Protein AF-A0A7S0NU39-F1 (afdb_monomer)

Secondary structure (DSSP, 8-state):
-PPPP--GGG--EEEEEEES-GGGS-HHHHHHHHHHHHHTEEEEEEEEEEEEGGGHHHHHHHHHHTTEEEEEEEEEETTEEEEEEEEPSSSPPPPPPPPPPPPPPTTS--TTS----TTSTTS---------------PPPPPPP-----------

Mean predicted aligned error: 18.06 Å

Sequence (156 aa):
EHGVPALPDGVVADLVLLCDVLEFVKEEVREAYVRELRALLAPGGRLVVISVREHTDTLLVDIQDAGFLQRRCAQIVQGRRLMLFDADPAAPPPPTLPPPPAELPEDAIDYDEVRPDRKELRELAPADGSDAVEGRATERVPSQEVESAEEGGEDT

Foldseek 3Di:
DDDQDDDPPLAAALEDEAAQNLVVPDLVCSLVNLLSNLLRHDQFRKYKYKHQPVCVVSVVVSNVSSQWDWPDWFDQDPRITITMTTHHPPPDRRPDDDDPPDPDPPPPDPPPPDDPPPPPPPPPDDDDDDDDDDDDDDDDDDDDDDDDDDDDDDDD

Radius of gyration: 26.8 Å; Cα contacts (8 Å, |Δi|>4): 154; chains: 1; bounding box: 60×90×33 Å

pLDDT: mean 71.35, std 19.86, range [32.81, 94.69]

Nearest PDB structures (foldseek):
  7wmc-assembly1_B  TM=7.802E-01  e=2.369E-05  Homo sapiens
  7yri-assembly2_C  TM=8.418E-01  e=5.681E-05  Homo sapiens
  7yri-assembly2_A  TM=8.396E-01  e=2.544E-04  Homo sapiens
  3dmh-assembly1_A  TM=6.308E-01  e=2.411E-03  Thermus thermophilus HB8
  7f4l-assembly2_D  TM=7.215E-01  e=1.386E-02  Tetrahymena thermophila SB210

Solvent-accessible surface area (backbone atoms only — not comparable to full-atom values): 10482 Å² total; per-residue (Å²): 134,86,82,78,85,79,62,71,94,82,52,58,34,65,65,47,79,41,73,58,52,69,82,77,45,56,76,94,50,36,33,60,54,48,31,48,55,52,54,40,37,34,95,86,11,33,42,37,41,35,34,55,53,91,58,43,70,65,51,51,51,34,42,40,77,37,33,35,40,77,75,52,84,58,62,73,55,97,68,25,35,40,37,40,27,36,59,40,87,83,45,79,79,62,75,82,75,76,77,78,77,77,78,72,67,90,84,76,70,83,82,82,84,75,79,78,71,90,78,70,88,76,81,83,74,85,77,88,77,86,87,83,91,83,85,90,81,90,78,81,80,81,82,80,83,80,87,75,88,81,89,84,86,79,91,133

Organism: NCBI:txid127549

Structure (mmCIF, N/CA/C/O backbone):
data_AF-A0A7S0NU39-F1
#
_entry.id   AF-A0A7S0NU39-F1
#
loop_
_atom_site.group_PDB
_atom_site.id
_atom_site.type_symbol
_atom_site.label_atom_id
_atom_site.label_alt_id
_atom_site.label_comp_id
_atom_site.label_asym_id
_atom_site.label_entity_id
_atom_site.label_seq_id
_atom_site.pdbx_PDB_ins_code
_atom_site.Cartn_x
_atom_site.Cartn_y
_atom_site.Cartn_z
_atom_site.occupancy
_atom_site.B_iso_or_equiv
_atom_site.auth_seq_id
_atom_site.auth_comp_id
_atom_site.auth_asym_id
_atom_site.auth_atom_id
_atom_site.pdbx_PDB_model_num
ATOM 1 N N . GLU A 1 1 ? 6.287 -16.273 11.697 1.00 44.69 1 GLU A N 1
ATOM 2 C CA . GLU A 1 1 ? 6.870 -15.805 10.426 1.00 44.69 1 GLU A CA 1
ATOM 3 C C . GLU A 1 1 ? 5.774 -15.074 9.671 1.00 44.69 1 GLU A C 1
ATOM 5 O O . GLU A 1 1 ? 4.668 -15.597 9.598 1.00 44.69 1 GLU A O 1
ATOM 10 N N . HIS A 1 2 ? 6.013 -13.837 9.243 1.00 51.31 2 HIS A N 1
ATOM 11 C CA . HIS A 1 2 ? 5.077 -13.131 8.368 1.00 51.31 2 HIS A CA 1
ATOM 12 C C . HIS A 1 2 ? 5.413 -13.562 6.940 1.00 51.31 2 HIS A C 1
ATOM 14 O O . HIS A 1 2 ? 6.559 -13.421 6.523 1.00 51.31 2 HIS A O 1
ATOM 20 N N . GLY A 1 3 ? 4.459 -14.175 6.237 1.00 54.38 3 GLY A N 1
ATOM 21 C CA . GLY A 1 3 ? 4.656 -14.545 4.838 1.00 54.38 3 GLY A CA 1
ATOM 22 C C . GLY A 1 3 ? 4.812 -13.281 3.999 1.00 54.38 3 GLY A C 1
ATOM 23 O O . GLY A 1 3 ? 3.922 -12.433 4.017 1.00 54.38 3 GLY A O 1
ATOM 24 N N . VAL A 1 4 ? 5.942 -13.152 3.306 1.00 66.31 4 VAL A N 1
ATOM 25 C CA . VAL A 1 4 ? 6.184 -12.064 2.352 1.00 66.31 4 VAL A CA 1
ATOM 26 C C . VAL A 1 4 ? 5.198 -12.236 1.194 1.00 66.31 4 VAL A C 1
ATOM 28 O O . VAL A 1 4 ? 5.131 -13.330 0.622 1.00 66.31 4 VAL A O 1
ATOM 31 N N . PRO A 1 5 ? 4.403 -11.213 0.847 1.00 69.31 5 PRO A N 1
ATOM 32 C CA . PRO A 1 5 ? 3.497 -11.307 -0.283 1.00 69.31 5 PRO A CA 1
ATOM 33 C C . PRO A 1 5 ? 4.329 -11.418 -1.570 1.00 69.31 5 PRO A C 1
ATOM 35 O O . PRO A 1 5 ? 5.227 -10.615 -1.812 1.00 69.31 5 PRO A O 1
ATOM 38 N N . ALA A 1 6 ? 4.047 -12.433 -2.385 1.00 75.31 6 ALA A N 1
ATOM 39 C CA . ALA A 1 6 ? 4.759 -12.704 -3.630 1.00 75.31 6 ALA A CA 1
ATOM 40 C C . ALA A 1 6 ? 3.772 -13.076 -4.739 1.00 75.31 6 ALA A C 1
ATOM 42 O O . ALA A 1 6 ? 2.755 -13.728 -4.492 1.00 75.31 6 ALA A O 1
ATOM 43 N N . LEU A 1 7 ? 4.082 -12.653 -5.962 1.00 77.06 7 LEU A N 1
ATOM 44 C CA . LEU A 1 7 ? 3.355 -13.028 -7.171 1.00 77.06 7 LEU A CA 1
ATOM 45 C C . LEU A 1 7 ? 4.133 -14.125 -7.918 1.00 77.06 7 LEU A C 1
ATOM 47 O O . LEU A 1 7 ? 5.364 -14.159 -7.830 1.00 77.06 7 LEU A O 1
ATOM 51 N N . PRO A 1 8 ? 3.445 -15.019 -8.648 1.00 78.00 8 PRO A N 1
ATOM 52 C CA . PRO A 1 8 ? 4.108 -16.037 -9.456 1.00 78.00 8 PRO A CA 1
ATOM 53 C C . PRO A 1 8 ? 4.958 -15.399 -10.566 1.00 78.00 8 PRO A C 1
ATOM 55 O O . PRO A 1 8 ? 4.617 -14.342 -11.095 1.00 78.00 8 PRO A O 1
ATOM 58 N N . ASP A 1 9 ? 6.067 -16.052 -10.917 1.00 74.38 9 ASP A N 1
ATOM 59 C CA . ASP A 1 9 ? 6.860 -15.806 -12.132 1.00 74.38 9 ASP A CA 1
ATOM 60 C C . ASP A 1 9 ? 7.325 -14.359 -12.384 1.00 74.38 9 ASP A C 1
ATOM 62 O O . ASP A 1 9 ? 7.431 -13.916 -13.529 1.00 74.38 9 ASP A O 1
ATOM 66 N N . GLY A 1 10 ? 7.620 -13.593 -11.327 1.00 70.50 10 GLY A N 1
ATOM 67 C CA . GLY A 1 10 ? 8.094 -12.208 -11.467 1.00 70.50 10 GLY A CA 1
ATOM 68 C C . GLY A 1 10 ? 7.044 -11.255 -12.050 1.00 70.50 10 GLY A C 1
ATOM 69 O O . GLY A 1 10 ? 7.387 -10.166 -12.515 1.00 70.50 10 GLY A O 1
ATOM 70 N N . VAL A 1 11 ? 5.772 -11.663 -12.035 1.00 80.44 11 VAL A N 1
ATOM 71 C CA . VAL A 1 11 ? 4.641 -10.824 -12.422 1.00 80.44 11 VAL A CA 1
ATOM 72 C C . VAL A 1 11 ? 4.520 -9.665 -11.439 1.00 80.44 11 VAL A C 1
ATOM 74 O O . VAL A 1 11 ? 4.654 -9.831 -10.229 1.00 80.44 11 VAL A O 1
ATOM 77 N N . VAL A 1 12 ? 4.240 -8.484 -11.979 1.00 86.94 12 VAL A N 1
ATOM 78 C CA . VAL A 1 12 ? 3.909 -7.284 -11.212 1.00 86.94 12 VAL A CA 1
ATOM 79 C C . VAL A 1 12 ? 2.408 -7.012 -11.303 1.00 86.94 12 VAL A C 1
ATOM 81 O O . VAL A 1 12 ? 1.779 -7.281 -12.325 1.00 86.94 12 VAL A O 1
ATOM 84 N N . ALA A 1 13 ? 1.823 -6.486 -10.234 1.00 89.62 13 ALA A N 1
ATOM 85 C CA . ALA A 1 13 ? 0.418 -6.119 -10.160 1.00 89.62 13 ALA A CA 1
ATOM 86 C C . ALA A 1 13 ? 0.193 -4.663 -10.585 1.00 89.62 13 ALA A C 1
ATOM 88 O O . ALA A 1 13 ? 0.893 -3.753 -10.147 1.00 89.62 13 ALA A O 1
ATOM 89 N N . ASP A 1 14 ? -0.861 -4.410 -11.356 1.00 91.25 14 ASP A N 1
ATOM 90 C CA . ASP A 1 14 ? -1.335 -3.043 -11.614 1.00 91.25 14 ASP A CA 1
ATOM 91 C C . ASP A 1 14 ? -2.146 -2.479 -10.433 1.00 91.25 14 ASP A C 1
ATOM 93 O O . ASP A 1 14 ? -2.313 -1.265 -10.289 1.00 91.25 14 ASP A O 1
ATOM 97 N N . LEU A 1 15 ? -2.673 -3.361 -9.579 1.00 92.69 15 LEU A N 1
ATOM 98 C CA . LEU A 1 15 ? -3.527 -3.013 -8.450 1.00 92.69 15 LEU A CA 1
ATOM 99 C C . LEU A 1 15 ? -3.336 -3.993 -7.291 1.00 92.69 15 LEU A C 1
ATOM 101 O O . LEU A 1 15 ? -3.464 -5.203 -7.467 1.00 92.69 15 LEU A O 1
ATOM 105 N N . VAL A 1 16 ? -3.143 -3.455 -6.091 1.00 94.69 16 VAL A N 1
ATOM 106 C CA . VAL A 1 16 ? -3.262 -4.185 -4.824 1.00 94.69 16 VAL A CA 1
ATOM 107 C C . VAL A 1 16 ? -4.451 -3.616 -4.054 1.00 94.69 16 VAL A C 1
ATOM 109 O O . VAL A 1 16 ? -4.549 -2.405 -3.861 1.00 94.69 16 VAL A O 1
ATOM 112 N N . LEU A 1 17 ? -5.363 -4.486 -3.620 1.00 94.56 17 LEU A N 1
ATOM 113 C CA . LEU A 1 17 ? -6.524 -4.131 -2.803 1.00 94.56 17 LEU A CA 1
ATOM 114 C C . LEU A 1 17 ? -6.399 -4.789 -1.429 1.00 94.56 17 LEU A C 1
ATOM 116 O O . LEU A 1 17 ? -6.339 -6.012 -1.330 1.00 94.56 17 LEU A O 1
ATOM 120 N N . LEU A 1 18 ? -6.406 -3.977 -0.376 1.00 93.94 18 LEU A N 1
ATOM 121 C CA . LEU A 1 18 ? -6.416 -4.427 1.010 1.00 93.94 18 LEU A CA 1
ATOM 122 C C . LEU A 1 18 ? -7.738 -4.031 1.664 1.00 93.94 18 LEU A C 1
ATOM 124 O O . LEU A 1 18 ? -8.062 -2.847 1.742 1.00 93.94 18 LEU A O 1
ATOM 128 N N . CYS A 1 19 ? -8.479 -5.018 2.161 1.00 92.81 19 CYS A N 1
ATOM 129 C CA . CYS A 1 19 ? -9.755 -4.814 2.844 1.00 92.81 19 CYS A CA 1
ATOM 130 C C . CYS A 1 19 ? -9.639 -5.247 4.303 1.00 92.81 19 CYS A C 1
ATOM 132 O O . CYS A 1 19 ? -9.578 -6.441 4.575 1.00 92.81 19 CYS A O 1
ATOM 134 N N . ASP A 1 20 ? -9.577 -4.281 5.219 1.00 90.88 20 ASP A N 1
ATOM 135 C CA . ASP A 1 20 ? -9.467 -4.475 6.671 1.00 90.88 20 ASP A CA 1
ATOM 136 C C . ASP A 1 20 ? -8.247 -5.326 7.100 1.00 90.88 20 ASP A C 1
ATOM 138 O O . ASP A 1 20 ? -8.170 -5.807 8.223 1.00 90.88 20 ASP A O 1
ATOM 142 N N . VAL A 1 21 ? -7.259 -5.524 6.217 1.00 91.00 21 VAL A N 1
ATOM 143 C CA . VAL A 1 21 ? -6.120 -6.429 6.475 1.00 91.00 21 VAL A CA 1
ATOM 144 C C . VAL A 1 21 ? -5.061 -5.778 7.363 1.00 91.00 21 VAL A C 1
ATOM 146 O O . VAL A 1 21 ? -4.474 -6.436 8.219 1.00 91.00 21 VAL A O 1
ATOM 149 N N . LEU A 1 22 ? -4.801 -4.483 7.166 1.00 90.06 22 LEU A N 1
ATOM 150 C CA . LEU A 1 22 ? -3.689 -3.795 7.832 1.00 90.06 22 LEU A CA 1
ATOM 151 C C . LEU A 1 22 ? -3.878 -3.658 9.350 1.00 90.06 22 LEU A C 1
ATOM 153 O O . LEU A 1 22 ? -2.896 -3.495 10.068 1.00 90.06 22 LEU A O 1
ATOM 157 N N . GLU A 1 23 ? -5.111 -3.787 9.838 1.0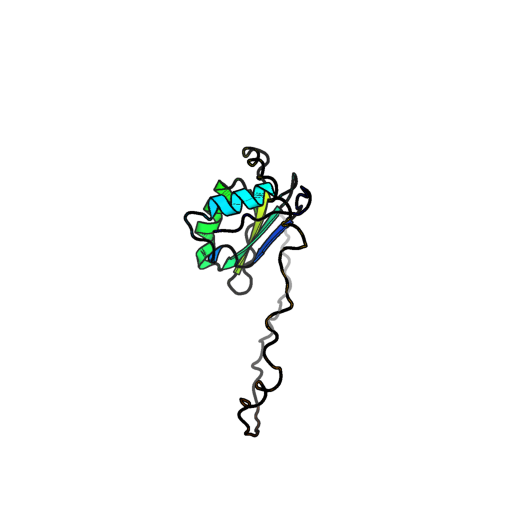0 87.75 23 GLU A N 1
ATOM 158 C CA . GLU A 1 23 ? -5.454 -3.790 11.267 1.00 87.75 23 GLU A CA 1
ATOM 159 C C . GLU A 1 23 ? -4.914 -5.031 11.992 1.00 87.75 23 GLU A C 1
ATOM 161 O O . GLU A 1 23 ? -4.646 -4.990 13.190 1.00 87.75 23 GLU A O 1
ATOM 166 N N . PHE A 1 24 ? -4.686 -6.124 11.258 1.00 89.69 24 PHE A N 1
ATOM 167 C CA . PHE A 1 24 ? -4.101 -7.356 11.789 1.00 89.69 24 PHE A CA 1
ATOM 168 C C . PHE A 1 24 ? -2.569 -7.378 11.699 1.00 89.69 24 PHE A C 1
ATOM 170 O O . PHE A 1 24 ? -1.928 -8.290 12.228 1.00 89.69 24 PHE A O 1
ATOM 177 N N . VAL A 1 25 ? -1.967 -6.385 11.038 1.00 90.62 25 VAL A N 1
ATOM 178 C CA . VAL A 1 25 ? -0.514 -6.244 10.930 1.00 90.62 25 VAL A CA 1
ATOM 179 C C . VAL A 1 25 ? -0.020 -5.387 12.090 1.00 90.62 25 VAL A C 1
ATOM 181 O O . VAL A 1 25 ? -0.457 -4.245 12.279 1.00 90.62 25 VAL A O 1
ATOM 184 N N . LYS A 1 26 ? 0.911 -5.948 12.870 1.00 91.00 26 LYS A N 1
ATOM 185 C CA . LYS A 1 26 ? 1.526 -5.239 13.994 1.00 91.00 26 LYS A CA 1
ATOM 186 C C . LYS A 1 26 ? 2.195 -3.956 13.509 1.00 91.00 26 LYS A C 1
ATOM 188 O O . LYS A 1 26 ? 2.795 -3.941 12.436 1.00 91.00 26 LYS A O 1
ATOM 193 N N . GLU A 1 27 ? 2.094 -2.904 14.309 1.00 90.12 27 GLU A N 1
ATOM 194 C CA . GLU A 1 27 ? 2.562 -1.564 13.949 1.00 90.12 27 GLU A CA 1
ATOM 195 C C . GLU A 1 27 ? 4.055 -1.553 13.603 1.00 90.12 27 GLU A C 1
ATOM 197 O O . GLU A 1 27 ? 4.447 -0.968 12.600 1.00 90.12 27 GLU A O 1
ATOM 202 N N . GLU A 1 28 ? 4.873 -2.323 14.327 1.00 91.81 28 GLU A N 1
ATOM 203 C CA . GLU A 1 28 ? 6.333 -2.319 14.165 1.00 91.81 28 GLU A CA 1
ATOM 204 C C . GLU A 1 28 ? 6.811 -2.907 12.828 1.00 91.81 28 GLU A C 1
ATOM 206 O O . GLU A 1 28 ? 7.959 -2.703 12.437 1.00 91.81 28 GLU A O 1
ATOM 211 N N . VAL A 1 29 ? 5.959 -3.668 12.137 1.00 92.19 29 VAL A N 1
ATOM 212 C CA . VAL A 1 29 ? 6.288 -4.309 10.851 1.00 92.19 29 VAL A CA 1
ATOM 213 C C . VAL A 1 29 ? 5.415 -3.809 9.705 1.00 92.19 29 VAL A C 1
ATOM 215 O O . VAL A 1 29 ? 5.594 -4.240 8.566 1.00 92.19 29 VAL A O 1
ATOM 218 N N . ARG A 1 30 ? 4.461 -2.914 9.977 1.00 92.94 30 ARG A N 1
ATOM 219 C CA . ARG A 1 30 ? 3.448 -2.521 8.999 1.00 92.94 30 ARG A CA 1
ATOM 220 C C . ARG A 1 30 ? 4.039 -1.746 7.834 1.00 92.94 30 ARG A C 1
ATOM 222 O O . ARG A 1 30 ? 3.763 -2.084 6.688 1.00 92.94 30 ARG A O 1
ATOM 229 N N . GLU A 1 31 ? 4.889 -0.767 8.119 1.00 92.81 31 GLU A N 1
ATOM 230 C CA . GLU A 1 31 ? 5.616 -0.003 7.102 1.00 92.81 31 GLU A CA 1
ATOM 231 C C . GLU A 1 31 ? 6.428 -0.932 6.182 1.00 92.81 31 GLU A C 1
ATOM 233 O O . GLU A 1 31 ? 6.359 -0.827 4.957 1.00 92.81 31 GLU A O 1
ATOM 238 N N . ALA A 1 32 ? 7.146 -1.901 6.763 1.00 91.06 32 ALA A N 1
ATOM 239 C CA . ALA A 1 32 ? 7.916 -2.885 6.005 1.00 91.06 32 ALA A CA 1
ATOM 240 C C . ALA A 1 32 ? 7.014 -3.752 5.113 1.00 91.06 32 ALA A C 1
ATOM 242 O O . ALA A 1 32 ? 7.301 -3.916 3.930 1.00 91.06 32 ALA A O 1
ATOM 243 N N . TYR A 1 33 ? 5.887 -4.228 5.644 1.00 92.19 33 TYR A N 1
ATOM 244 C CA . TYR A 1 33 ? 4.900 -4.990 4.882 1.00 92.19 33 TYR A CA 1
ATOM 245 C C . TYR A 1 33 ? 4.316 -4.180 3.711 1.00 92.19 33 TYR A C 1
ATOM 247 O O . TYR A 1 33 ? 4.232 -4.666 2.585 1.00 92.19 33 TYR A O 1
ATOM 255 N N . VAL A 1 34 ? 3.954 -2.913 3.933 1.00 92.88 34 VAL A N 1
ATOM 256 C CA . VAL A 1 34 ? 3.432 -2.042 2.867 1.00 92.88 34 VAL A CA 1
ATOM 257 C C . VAL A 1 34 ? 4.513 -1.737 1.822 1.00 92.88 34 VAL A C 1
ATOM 259 O O . VAL A 1 34 ? 4.226 -1.694 0.624 1.00 92.88 34 VAL A O 1
ATOM 262 N N . ARG A 1 35 ? 5.774 -1.599 2.240 1.00 91.44 35 ARG A N 1
ATOM 263 C CA . ARG A 1 35 ? 6.917 -1.457 1.329 1.00 91.44 35 ARG A CA 1
ATOM 264 C C . ARG A 1 35 ? 7.119 -2.699 0.457 1.00 91.44 35 ARG A C 1
ATOM 266 O O . ARG A 1 35 ? 7.411 -2.553 -0.728 1.00 91.44 35 ARG A O 1
ATOM 273 N N . GLU A 1 36 ? 6.931 -3.901 0.995 1.00 90.69 36 GLU A N 1
ATOM 274 C CA . GLU A 1 36 ? 6.952 -5.141 0.206 1.00 90.69 36 GLU A CA 1
ATOM 275 C C . GLU A 1 36 ? 5.813 -5.172 -0.822 1.00 90.69 36 GLU A C 1
ATOM 277 O O . GLU A 1 36 ? 6.044 -5.507 -1.981 1.00 90.69 36 GLU A O 1
ATOM 282 N N . LEU A 1 37 ? 4.607 -4.715 -0.463 1.00 91.38 37 LEU A N 1
ATOM 283 C CA . LEU A 1 37 ? 3.506 -4.583 -1.427 1.00 91.38 37 LEU A CA 1
ATOM 284 C C . LEU A 1 37 ? 3.829 -3.606 -2.563 1.00 91.38 37 LEU A C 1
ATOM 286 O O . LEU A 1 37 ? 3.426 -3.838 -3.701 1.00 91.38 37 LEU A O 1
ATOM 290 N N . ARG A 1 38 ? 4.589 -2.537 -2.291 1.00 90.00 3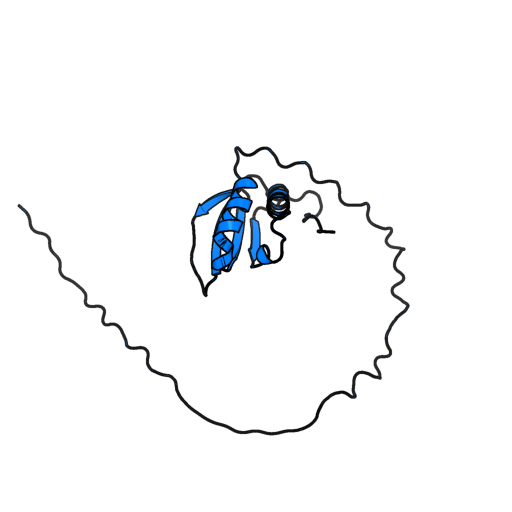8 ARG A N 1
ATOM 291 C CA . ARG A 1 38 ? 5.085 -1.631 -3.339 1.00 90.00 38 ARG A CA 1
ATOM 292 C C . ARG A 1 38 ? 6.011 -2.351 -4.317 1.00 90.00 38 ARG A C 1
ATOM 294 O O . ARG A 1 38 ? 5.963 -2.050 -5.505 1.00 90.00 38 ARG A O 1
ATOM 301 N N . ALA A 1 39 ? 6.816 -3.304 -3.845 1.00 87.44 39 ALA A N 1
ATOM 302 C CA . ALA A 1 39 ? 7.697 -4.104 -4.696 1.00 87.44 39 ALA A CA 1
ATOM 303 C C . ALA A 1 39 ? 6.934 -5.001 -5.680 1.00 87.44 39 ALA A C 1
ATOM 305 O O . ALA A 1 39 ? 7.461 -5.329 -6.740 1.00 87.44 39 ALA A O 1
ATOM 306 N N . LEU A 1 40 ? 5.693 -5.363 -5.349 1.00 89.19 40 LEU A N 1
ATOM 307 C CA . LEU A 1 40 ? 4.822 -6.142 -6.225 1.00 89.19 40 LEU A CA 1
ATOM 308 C C . LEU A 1 40 ? 4.148 -5.299 -7.301 1.00 89.19 40 LEU A C 1
ATOM 310 O O . LEU A 1 40 ? 3.614 -5.869 -8.247 1.00 89.19 40 LEU A O 1
ATOM 314 N N . LEU A 1 41 ? 4.117 -3.973 -7.168 1.00 89.88 41 LEU A N 1
ATOM 315 C CA . LEU A 1 41 ? 3.391 -3.118 -8.097 1.00 89.88 41 LEU A CA 1
ATOM 316 C C . LEU A 1 41 ? 4.212 -2.807 -9.349 1.00 89.88 41 LEU A C 1
ATOM 318 O O . LEU A 1 41 ? 5.396 -2.474 -9.290 1.00 89.88 41 LEU A O 1
ATOM 322 N N . ALA A 1 42 ? 3.540 -2.851 -10.496 1.00 87.81 42 ALA A N 1
ATOM 323 C CA . ALA A 1 42 ? 4.077 -2.381 -11.760 1.00 87.81 42 ALA A CA 1
ATOM 324 C C . ALA A 1 42 ? 4.345 -0.865 -11.699 1.00 87.81 42 ALA A C 1
ATOM 326 O O . ALA A 1 42 ? 3.754 -0.156 -10.875 1.00 87.81 42 ALA A O 1
ATOM 327 N N . PRO A 1 43 ? 5.176 -0.309 -12.599 1.00 83.94 43 PRO A N 1
ATOM 328 C CA . PRO A 1 43 ? 5.266 1.137 -12.767 1.00 83.94 43 PRO A CA 1
ATOM 329 C C . PRO A 1 43 ? 3.878 1.748 -13.032 1.00 83.94 43 PRO A C 1
ATOM 331 O O . PRO A 1 43 ? 3.225 1.420 -14.018 1.00 83.94 43 PRO A O 1
ATOM 334 N N . GLY A 1 44 ? 3.422 2.641 -12.150 1.00 84.62 44 GLY A N 1
ATOM 335 C CA . GLY A 1 44 ? 2.074 3.227 -12.218 1.00 84.62 44 GLY A CA 1
ATOM 336 C C . GLY A 1 44 ? 0.964 2.379 -11.582 1.00 84.62 44 GLY A C 1
ATOM 337 O O . GLY A 1 44 ? -0.204 2.773 -11.637 1.00 84.62 44 GLY A O 1
ATOM 338 N N . GLY A 1 45 ? 1.325 1.256 -10.959 1.00 90.62 45 GLY A N 1
ATOM 339 C CA . GLY A 1 45 ? 0.431 0.436 -10.159 1.00 90.62 45 GLY A CA 1
ATOM 340 C C . GLY A 1 45 ? -0.107 1.187 -8.942 1.00 90.62 45 GLY A C 1
ATOM 341 O O . GLY A 1 45 ? 0.478 2.165 -8.460 1.00 90.62 45 GLY A O 1
ATOM 342 N N . ARG A 1 46 ? -1.266 0.740 -8.459 1.00 93.00 46 ARG A N 1
ATOM 343 C CA . ARG A 1 46 ? -2.028 1.433 -7.415 1.00 93.00 46 ARG A CA 1
ATOM 344 C C . ARG A 1 46 ? -2.281 0.552 -6.208 1.00 93.00 46 ARG A C 1
ATOM 346 O O . ARG A 1 46 ? -2.468 -0.655 -6.327 1.00 93.00 46 ARG A O 1
ATOM 353 N N . LEU A 1 47 ? -2.373 1.192 -5.052 1.00 94.62 47 LEU A N 1
ATOM 354 C CA . LEU A 1 47 ? -2.790 0.569 -3.806 1.00 94.62 47 LEU A CA 1
ATOM 355 C C . LEU A 1 47 ? -4.142 1.150 -3.385 1.00 94.62 47 LEU A C 1
ATOM 357 O O . LEU A 1 47 ? -4.304 2.365 -3.266 1.00 94.62 47 LEU A O 1
ATOM 361 N N . VAL A 1 48 ? -5.115 0.277 -3.143 1.00 93.81 48 VAL A N 1
ATOM 362 C CA . VAL A 1 48 ? -6.402 0.630 -2.542 1.00 93.81 48 VAL A CA 1
ATOM 363 C C . VAL A 1 48 ? -6.468 0.013 -1.159 1.00 93.81 48 VAL A C 1
ATOM 365 O O . VAL A 1 48 ? -6.295 -1.194 -1.002 1.00 93.81 48 VAL A O 1
ATOM 368 N N . VAL A 1 49 ? -6.746 0.844 -0.160 1.00 93.62 49 VAL A N 1
ATOM 369 C CA . VAL A 1 49 ? -6.899 0.415 1.230 1.00 93.62 49 VAL A CA 1
ATOM 370 C C . VAL A 1 49 ? -8.292 0.783 1.705 1.00 93.62 49 VAL A C 1
ATOM 372 O O . VAL A 1 49 ? -8.712 1.936 1.604 1.00 93.62 49 VAL A O 1
ATOM 375 N N . ILE A 1 50 ? -9.003 -0.206 2.226 1.00 92.38 50 ILE A N 1
ATOM 376 C CA . ILE A 1 50 ? -10.252 -0.041 2.959 1.00 92.38 50 ILE A CA 1
ATOM 377 C C . ILE A 1 50 ? -9.946 -0.420 4.404 1.00 92.38 50 ILE A C 1
ATOM 379 O O . ILE A 1 50 ? -9.477 -1.529 4.650 1.00 92.38 50 ILE A O 1
ATOM 383 N N . SER A 1 51 ? -10.166 0.504 5.334 1.00 91.38 51 SER A N 1
ATOM 384 C CA . SER A 1 51 ? -9.917 0.285 6.763 1.00 91.38 51 SER A CA 1
ATOM 385 C C . SER A 1 51 ? -11.009 0.905 7.622 1.00 91.38 51 SER A C 1
ATOM 387 O O . SER A 1 51 ? -11.715 1.826 7.192 1.00 91.38 51 SER A O 1
ATOM 389 N N . VAL A 1 52 ? -11.116 0.468 8.871 1.00 89.44 52 VAL A N 1
ATOM 390 C CA . VAL A 1 52 ? -11.925 1.136 9.888 1.00 89.44 52 VAL A CA 1
ATOM 391 C C . VAL A 1 52 ? -11.377 2.546 10.127 1.00 89.44 52 VAL A C 1
ATOM 393 O O . VAL A 1 52 ? -10.165 2.792 10.162 1.00 89.44 52 VAL A O 1
ATOM 396 N N . ARG A 1 53 ? -12.290 3.516 10.259 1.00 84.81 53 ARG A N 1
ATOM 397 C CA . ARG A 1 53 ? -11.948 4.942 10.377 1.00 84.81 53 ARG A CA 1
ATOM 398 C C . ARG A 1 53 ? -10.987 5.233 11.533 1.00 84.81 53 ARG A C 1
ATOM 400 O O . ARG A 1 53 ? -10.106 6.073 11.382 1.00 84.81 53 ARG A O 1
ATOM 407 N N . GLU A 1 54 ? -11.159 4.550 12.658 1.00 85.12 54 GLU A N 1
ATOM 408 C CA . GLU A 1 54 ? -10.427 4.799 13.907 1.00 85.12 54 GLU A CA 1
ATOM 409 C C . GLU A 1 54 ? -8.923 4.518 13.795 1.00 85.12 54 GLU A C 1
ATOM 411 O O . GLU A 1 54 ? -8.129 5.156 14.478 1.00 85.12 54 GLU A O 1
ATOM 416 N N . HIS A 1 55 ? -8.521 3.628 12.886 1.00 83.00 55 HIS A N 1
ATOM 417 C CA . HIS A 1 55 ? -7.121 3.251 12.682 1.00 83.00 55 HIS A CA 1
ATOM 418 C C . HIS A 1 55 ? -6.474 3.952 11.487 1.00 83.00 55 HIS A C 1
ATOM 420 O O . HIS A 1 55 ? -5.315 3.712 11.176 1.00 83.00 55 HIS A O 1
ATOM 426 N N . THR A 1 56 ? -7.205 4.814 10.776 1.00 85.19 56 THR A N 1
ATOM 427 C CA . THR A 1 56 ? -6.739 5.262 9.461 1.00 85.19 56 THR A CA 1
ATOM 428 C C . THR A 1 56 ? -5.556 6.230 9.525 1.00 85.19 56 THR A C 1
ATOM 430 O O . THR A 1 56 ? -4.733 6.240 8.615 1.00 85.19 56 THR A O 1
ATOM 433 N N . ASP A 1 57 ? -5.452 7.047 10.570 1.00 86.50 57 ASP A N 1
ATOM 434 C CA . ASP A 1 57 ? -4.437 8.104 10.607 1.00 86.50 57 ASP A CA 1
ATOM 435 C C . ASP A 1 57 ? -3.021 7.548 10.816 1.00 86.50 57 ASP A C 1
ATOM 437 O O . ASP A 1 57 ? -2.088 8.026 10.177 1.00 86.50 57 ASP A O 1
ATOM 441 N N . THR A 1 58 ? -2.860 6.492 11.618 1.00 87.50 58 THR A N 1
ATOM 442 C CA . THR A 1 58 ? -1.573 5.788 11.758 1.00 87.50 58 THR A CA 1
ATOM 443 C C . THR A 1 58 ? -1.224 5.017 10.488 1.00 87.50 58 THR A C 1
ATOM 445 O O . THR A 1 58 ? -0.111 5.136 9.986 1.00 87.50 58 THR A O 1
ATOM 448 N N . LEU A 1 59 ? -2.203 4.326 9.889 1.00 89.94 59 LEU A N 1
ATOM 449 C CA . LEU A 1 59 ? -2.031 3.639 8.603 1.00 89.94 59 LEU A CA 1
ATOM 450 C C . LEU A 1 59 ? -1.569 4.583 7.486 1.00 89.94 59 LEU A C 1
ATOM 452 O O . LEU A 1 59 ? -0.795 4.183 6.622 1.00 89.94 59 LEU A O 1
ATOM 456 N N . LEU A 1 60 ? -2.048 5.829 7.478 1.00 90.25 60 LEU A N 1
ATOM 457 C CA . LEU A 1 60 ? -1.668 6.814 6.469 1.00 90.25 60 LEU A CA 1
ATOM 458 C C . LEU A 1 60 ? -0.180 7.159 6.514 1.00 90.25 60 LEU A C 1
ATOM 460 O O . LEU A 1 60 ? 0.420 7.295 5.450 1.00 90.25 60 LEU A O 1
ATOM 464 N N . VAL A 1 61 ? 0.392 7.280 7.712 1.00 90.75 61 VAL A N 1
ATOM 465 C CA . VAL A 1 61 ? 1.822 7.559 7.894 1.00 90.75 61 VAL A CA 1
ATOM 466 C C . VAL A 1 61 ? 2.644 6.384 7.370 1.00 90.75 61 VAL A C 1
ATOM 468 O O . VAL A 1 61 ? 3.457 6.575 6.470 1.00 90.75 61 VAL A O 1
ATOM 471 N N 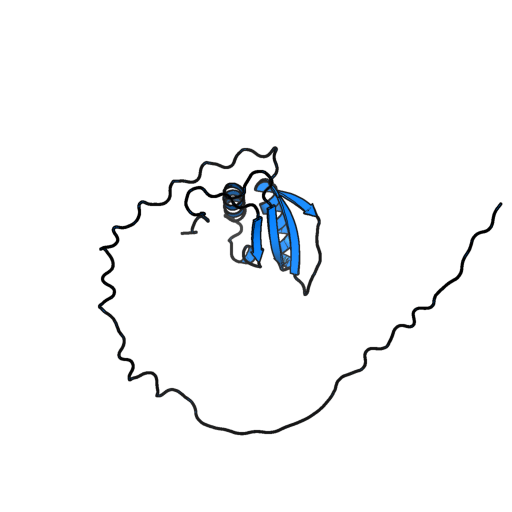. ASP A 1 62 ? 2.327 5.161 7.809 1.00 92.88 62 ASP A N 1
ATOM 472 C CA . ASP A 1 62 ? 3.023 3.940 7.376 1.00 92.88 62 ASP A CA 1
ATOM 473 C C . ASP A 1 62 ? 3.007 3.774 5.844 1.00 92.88 62 ASP A C 1
ATOM 475 O O . ASP A 1 62 ? 3.997 3.383 5.225 1.00 92.88 62 ASP A O 1
ATOM 479 N N . ILE A 1 63 ? 1.868 4.076 5.209 1.00 93.19 63 ILE A N 1
ATOM 480 C CA . ILE A 1 63 ? 1.707 3.979 3.753 1.00 93.19 63 ILE A CA 1
ATOM 481 C C . ILE A 1 63 ? 2.546 5.047 3.035 1.00 93.19 63 ILE A C 1
ATOM 483 O O . ILE A 1 63 ? 3.184 4.747 2.025 1.00 93.19 63 ILE A O 1
ATOM 487 N N . GLN A 1 64 ? 2.577 6.280 3.542 1.00 91.81 64 GLN A N 1
ATOM 488 C CA . GLN A 1 64 ? 3.382 7.354 2.956 1.00 91.81 64 GLN A CA 1
ATOM 489 C C . GLN A 1 64 ? 4.883 7.076 3.090 1.00 91.81 64 GLN A C 1
ATOM 491 O O . GLN A 1 64 ? 5.609 7.198 2.101 1.00 91.81 64 GLN A O 1
ATOM 496 N N . ASP A 1 65 ? 5.327 6.603 4.254 1.00 91.12 65 ASP A N 1
ATOM 497 C CA . ASP A 1 65 ? 6.724 6.236 4.521 1.00 91.12 65 ASP A CA 1
ATOM 498 C C . ASP A 1 65 ? 7.180 5.011 3.704 1.00 91.12 65 ASP A C 1
ATOM 500 O O . ASP A 1 65 ? 8.357 4.866 3.349 1.00 91.12 65 ASP A O 1
ATOM 504 N N . ALA A 1 66 ? 6.241 4.150 3.303 1.00 90.94 66 ALA A N 1
ATOM 505 C CA . ALA A 1 66 ? 6.482 3.077 2.342 1.00 90.94 66 ALA A CA 1
ATOM 506 C C . ALA A 1 66 ? 6.639 3.567 0.883 1.00 90.94 66 ALA A C 1
ATOM 508 O O . ALA A 1 66 ? 6.962 2.767 -0.003 1.00 90.94 66 ALA A O 1
ATOM 509 N N . GLY A 1 67 ? 6.469 4.866 0.616 1.00 91.12 67 GLY A N 1
ATOM 510 C CA . GLY A 1 67 ? 6.648 5.474 -0.704 1.00 91.12 67 GLY A CA 1
ATOM 511 C C . GLY A 1 67 ? 5.380 5.473 -1.556 1.00 91.12 67 GLY A C 1
ATOM 512 O O . GLY A 1 67 ? 5.454 5.306 -2.776 1.00 91.12 67 GLY A O 1
ATOM 513 N N . PHE A 1 68 ? 4.214 5.623 -0.930 1.00 92.25 68 PHE A N 1
ATOM 514 C CA . PHE A 1 68 ? 2.944 5.811 -1.623 1.00 92.25 68 PHE A CA 1
ATOM 515 C C . PHE A 1 68 ? 2.445 7.252 -1.498 1.00 92.25 68 PHE A C 1
ATOM 517 O O . PHE A 1 68 ? 2.448 7.851 -0.425 1.00 92.25 68 PHE A O 1
ATOM 524 N N . LEU A 1 69 ? 1.932 7.796 -2.599 1.00 91.44 69 LEU A N 1
ATOM 525 C CA . LEU A 1 69 ? 1.321 9.118 -2.644 1.00 91.44 69 LEU A CA 1
ATOM 526 C C . LEU A 1 69 ? -0.195 8.981 -2.640 1.00 91.44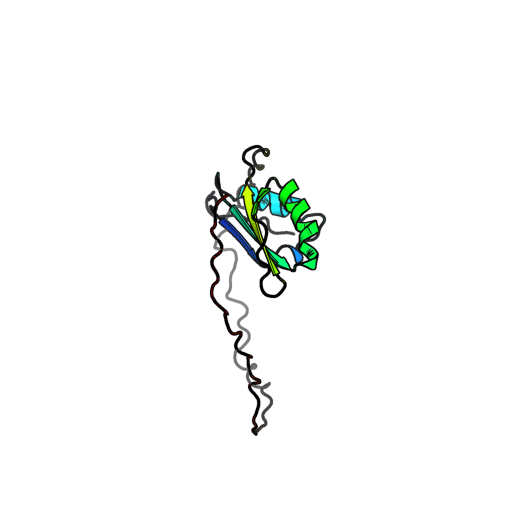 69 LEU A C 1
ATOM 528 O O . LEU A 1 69 ? -0.793 8.374 -3.532 1.00 91.44 69 LEU A O 1
ATOM 532 N N . GLN A 1 70 ? -0.841 9.587 -1.648 1.00 90.50 70 GLN A N 1
ATOM 533 C CA . GLN A 1 70 ? -2.295 9.621 -1.596 1.00 90.50 70 GLN A CA 1
ATOM 534 C C . GLN A 1 70 ? -2.842 10.505 -2.726 1.00 90.50 70 GLN A C 1
ATOM 536 O O . GLN A 1 70 ? -2.619 11.713 -2.751 1.00 90.50 70 GLN A O 1
ATOM 541 N N . ARG A 1 71 ? -3.592 9.913 -3.663 1.00 85.38 71 ARG A N 1
ATOM 542 C CA . ARG A 1 71 ? -4.200 10.642 -4.792 1.00 85.38 71 ARG A CA 1
ATOM 543 C C . ARG A 1 71 ? -5.491 11.339 -4.405 1.00 85.38 71 ARG A C 1
ATOM 545 O O . ARG A 1 71 ? -5.747 12.467 -4.820 1.00 85.38 71 ARG A O 1
ATOM 552 N N . ARG A 1 72 ? -6.351 10.621 -3.685 1.00 72.75 72 ARG A N 1
ATOM 553 C CA . ARG A 1 72 ? -7.668 11.086 -3.243 1.00 72.75 72 ARG A CA 1
ATOM 554 C C . ARG A 1 72 ? -8.012 10.451 -1.904 1.00 72.75 72 ARG A C 1
ATOM 556 O O . ARG A 1 72 ? -7.698 9.292 -1.645 1.00 72.75 72 ARG A O 1
ATOM 563 N N . CYS A 1 73 ? -8.700 11.227 -1.082 1.00 62.94 73 CYS A N 1
ATOM 564 C CA . CYS A 1 73 ? -9.201 10.840 0.226 1.00 62.94 73 CYS A CA 1
ATOM 565 C C . CYS A 1 73 ? -10.647 11.339 0.354 1.00 62.94 73 CYS A C 1
ATOM 567 O O . CYS A 1 73 ? -10.946 12.411 -0.159 1.00 62.94 73 CYS A O 1
ATOM 569 N N . ALA A 1 74 ? -11.590 10.701 1.035 1.00 62.44 74 ALA A N 1
ATOM 570 C CA . ALA A 1 74 ? -11.905 9.288 1.180 1.00 62.44 74 ALA A CA 1
ATOM 571 C C . ALA A 1 74 ? -13.437 9.240 1.243 1.00 62.44 74 ALA A C 1
ATOM 573 O O . ALA A 1 74 ? -14.044 10.051 1.947 1.00 62.44 74 ALA A O 1
ATOM 574 N N . GLN A 1 75 ? -14.074 8.327 0.514 1.00 74.94 75 GLN A N 1
ATOM 575 C CA . GLN A 1 75 ? -15.485 8.060 0.778 1.00 74.94 75 GLN A CA 1
ATOM 576 C C . GLN A 1 75 ? -15.564 7.261 2.075 1.00 74.94 75 GLN A C 1
ATOM 578 O O . GLN A 1 75 ? -14.880 6.247 2.231 1.00 74.94 75 GLN A O 1
ATOM 583 N N . ILE A 1 76 ? -16.367 7.756 3.015 1.00 81.81 76 ILE A N 1
ATOM 584 C CA . ILE A 1 76 ? -16.717 7.009 4.216 1.00 81.81 76 ILE A CA 1
ATOM 585 C C . ILE A 1 76 ? -17.966 6.209 3.881 1.00 8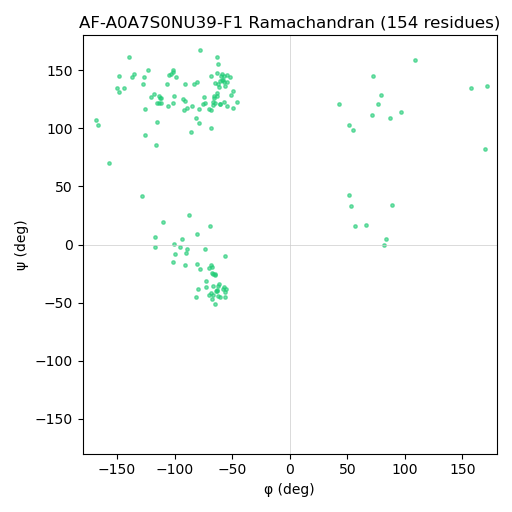1.81 76 ILE A C 1
ATOM 587 O O . ILE A 1 76 ? -19.010 6.786 3.579 1.00 81.81 76 ILE A O 1
ATOM 591 N N . VAL A 1 77 ? -17.860 4.886 3.936 1.00 81.44 77 VAL A N 1
ATOM 592 C CA . VAL A 1 77 ? -18.978 3.975 3.685 1.00 81.44 77 VAL A CA 1
ATOM 593 C C . VAL A 1 77 ? -19.099 3.058 4.889 1.00 81.44 77 VAL A C 1
ATOM 595 O O . VAL A 1 77 ? -18.168 2.322 5.198 1.00 81.44 77 VAL A O 1
ATOM 598 N N . GLN A 1 78 ? -20.228 3.140 5.598 1.00 85.50 78 GLN A N 1
ATOM 599 C CA . GLN A 1 78 ? -20.529 2.278 6.751 1.00 85.50 78 GLN A CA 1
ATOM 600 C C . GLN A 1 78 ? -19.402 2.237 7.811 1.00 85.50 78 GLN A C 1
ATOM 602 O O . GLN A 1 78 ? -19.049 1.180 8.318 1.00 85.50 78 GLN A O 1
ATOM 607 N N . GLY A 1 79 ? -18.801 3.391 8.130 1.00 85.94 79 GLY A N 1
ATOM 608 C CA . GLY A 1 79 ? -17.732 3.491 9.139 1.00 85.94 79 GLY A CA 1
ATOM 609 C C . GLY A 1 79 ? -16.327 3.113 8.650 1.00 85.94 79 GLY A C 1
ATOM 610 O O . GLY A 1 79 ? -15.365 3.227 9.410 1.00 85.94 79 GLY A O 1
ATOM 611 N N . ARG A 1 80 ? -16.184 2.732 7.378 1.00 88.75 80 ARG A N 1
ATOM 612 C CA . ARG A 1 80 ? -14.898 2.426 6.743 1.00 88.75 80 ARG A CA 1
ATOM 613 C C . ARG A 1 80 ? -14.438 3.562 5.850 1.00 88.75 80 ARG A C 1
ATOM 615 O O . ARG A 1 80 ? -15.256 4.244 5.231 1.00 88.75 80 ARG A O 1
ATOM 622 N N . ARG A 1 81 ? -13.127 3.758 5.774 1.00 90.25 81 ARG A N 1
ATOM 623 C CA . ARG A 1 81 ? -12.465 4.758 4.942 1.00 90.25 81 ARG A CA 1
ATOM 624 C C . ARG A 1 81 ? -11.819 4.053 3.755 1.00 90.25 81 ARG A C 1
ATOM 626 O O . ARG A 1 81 ? -10.956 3.203 3.939 1.00 90.25 81 ARG A O 1
ATOM 633 N N . LEU A 1 82 ? -12.245 4.411 2.544 1.00 91.44 82 LEU A N 1
ATOM 634 C CA . LEU A 1 82 ? -11.609 3.960 1.307 1.00 91.44 82 LEU A CA 1
ATOM 635 C C . LEU A 1 82 ? -10.562 4.981 0.866 1.00 91.44 82 LEU A C 1
ATOM 637 O O . LEU A 1 82 ? -10.867 6.163 0.685 1.00 91.44 82 LEU A O 1
ATOM 641 N N . MET A 1 83 ? -9.334 4.518 0.662 1.00 91.94 83 MET A N 1
ATOM 642 C CA . MET A 1 83 ? -8.187 5.337 0.288 1.00 91.94 83 MET A CA 1
ATOM 643 C C . MET A 1 83 ? -7.504 4.773 -0.954 1.00 91.94 83 MET A C 1
ATOM 645 O O . MET A 1 83 ? -7.331 3.563 -1.078 1.00 91.94 83 MET A O 1
ATOM 649 N N . LEU A 1 84 ? -7.114 5.668 -1.862 1.00 92.88 84 LEU A N 1
ATOM 650 C CA . LEU A 1 84 ? -6.405 5.332 -3.093 1.00 92.88 84 LEU A CA 1
ATOM 651 C C . LEU A 1 84 ? -5.031 5.997 -3.102 1.00 92.88 84 LEU A C 1
ATOM 653 O O . LEU A 1 84 ? -4.920 7.221 -2.942 1.00 92.88 84 LEU A O 1
ATOM 657 N N . PHE A 1 85 ? -4.015 5.189 -3.372 1.00 93.31 85 PHE A N 1
ATOM 658 C CA . PHE A 1 85 ? -2.629 5.604 -3.444 1.00 93.31 85 PHE A CA 1
ATOM 659 C C . PHE A 1 85 ? -1.992 5.181 -4.763 1.00 93.31 85 PHE A C 1
ATOM 66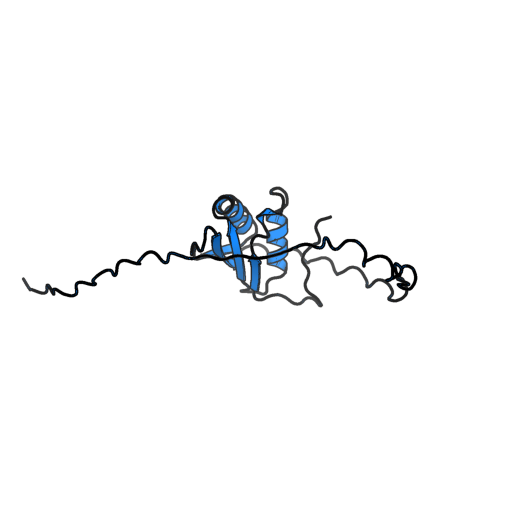1 O O . PHE A 1 85 ? -2.258 4.095 -5.282 1.00 93.31 85 PHE A O 1
ATOM 668 N N . ASP A 1 86 ? -1.109 6.037 -5.259 1.00 91.69 86 ASP A N 1
ATOM 669 C CA . ASP A 1 86 ? -0.186 5.710 -6.338 1.00 91.69 86 ASP A CA 1
ATOM 670 C C . ASP A 1 86 ? 1.194 5.422 -5.752 1.00 91.69 86 ASP A C 1
ATOM 672 O O . ASP A 1 86 ? 1.582 6.021 -4.746 1.00 91.69 86 ASP A O 1
ATOM 676 N N . ALA A 1 87 ? 1.959 4.540 -6.391 1.00 86.94 87 ALA A N 1
ATOM 677 C CA . ALA A 1 87 ? 3.374 4.402 -6.071 1.00 86.94 87 ALA A CA 1
ATOM 678 C C . ALA A 1 87 ? 4.116 5.712 -6.393 1.00 86.94 87 ALA A C 1
ATOM 680 O O . ALA A 1 87 ? 3.975 6.252 -7.494 1.00 86.94 87 ALA A O 1
ATOM 681 N N . ASP A 1 88 ? 4.912 6.221 -5.450 1.00 82.00 88 ASP A N 1
ATOM 682 C CA . ASP A 1 88 ? 5.759 7.387 -5.689 1.00 82.00 88 ASP A CA 1
ATOM 683 C C . ASP A 1 88 ? 6.848 7.029 -6.721 1.00 82.00 88 ASP A C 1
ATOM 685 O O . ASP A 1 88 ? 7.646 6.115 -6.464 1.00 82.00 88 ASP A O 1
ATOM 689 N N . PRO A 1 89 ? 6.910 7.716 -7.880 1.00 74.81 89 PRO A N 1
ATOM 690 C CA . PRO A 1 89 ? 7.966 7.496 -8.865 1.00 74.81 89 PRO A CA 1
ATOM 691 C C . PRO A 1 89 ? 9.340 8.005 -8.403 1.00 74.81 89 PRO A C 1
ATOM 693 O O . PRO A 1 89 ? 10.349 7.588 -8.967 1.00 74.81 89 PRO A O 1
ATOM 696 N N . ALA A 1 90 ? 9.395 8.913 -7.422 1.00 75.75 90 ALA A N 1
ATOM 697 C CA . ALA A 1 90 ? 10.635 9.470 -6.884 1.00 75.75 90 ALA A CA 1
ATOM 698 C C . ALA A 1 90 ? 11.182 8.681 -5.683 1.00 75.75 90 ALA A C 1
ATOM 700 O O . ALA A 1 90 ? 12.361 8.818 -5.349 1.00 75.75 90 ALA A O 1
ATOM 701 N N . ALA A 1 91 ? 10.360 7.849 -5.040 1.00 73.12 91 ALA A N 1
ATOM 702 C CA . ALA A 1 91 ? 10.812 7.016 -3.936 1.00 73.12 91 ALA A CA 1
ATOM 703 C C . ALA A 1 91 ? 11.782 5.930 -4.438 1.00 73.12 91 ALA A C 1
ATOM 705 O O . ALA A 1 91 ? 11.587 5.393 -5.536 1.00 73.12 91 ALA A O 1
ATOM 706 N N . PRO A 1 92 ? 12.807 5.569 -3.640 1.00 70.75 92 PRO A N 1
ATOM 707 C CA . PRO A 1 92 ? 13.844 4.628 -4.048 1.00 70.75 92 PRO A CA 1
ATOM 708 C C . PRO A 1 92 ? 13.236 3.324 -4.583 1.00 70.75 92 PRO A C 1
ATOM 710 O O . PRO A 1 92 ? 12.180 2.900 -4.087 1.00 70.75 92 PRO A O 1
ATOM 713 N N . PRO A 1 93 ? 13.861 2.701 -5.601 1.00 65.25 93 PRO A N 1
ATOM 714 C CA . PRO A 1 93 ? 13.362 1.453 -6.153 1.00 65.25 93 PRO A CA 1
ATOM 715 C C . PRO A 1 93 ? 13.269 0.407 -5.035 1.00 65.25 93 PRO A C 1
ATOM 717 O O . PRO A 1 93 ? 14.147 0.367 -4.164 1.00 65.25 93 PRO A O 1
ATOM 720 N N . PRO A 1 94 ? 12.202 -0.407 -5.020 1.00 66.50 94 PRO A N 1
ATOM 721 C CA . PRO A 1 94 ? 12.051 -1.439 -4.010 1.00 66.50 94 PRO A CA 1
ATOM 722 C C . PRO A 1 94 ? 13.239 -2.414 -4.069 1.00 66.50 94 PRO A C 1
ATOM 724 O O . PRO A 1 94 ? 13.781 -2.657 -5.154 1.00 66.50 94 PRO A O 1
ATOM 727 N N . PRO A 1 95 ? 13.669 -2.974 -2.924 1.00 68.69 95 PRO A N 1
ATOM 728 C CA . PRO A 1 95 ? 14.672 -4.029 -2.925 1.00 68.69 95 PRO A CA 1
ATOM 729 C C . PRO A 1 95 ? 14.170 -5.215 -3.757 1.00 68.69 95 PRO A C 1
ATOM 731 O O . PRO A 1 95 ? 12.988 -5.554 -3.719 1.00 68.69 95 PRO A O 1
ATOM 734 N N . THR A 1 96 ? 15.065 -5.852 -4.514 1.00 66.88 96 THR A N 1
ATOM 735 C CA . THR A 1 96 ? 14.745 -7.087 -5.242 1.00 66.88 96 THR A CA 1
ATOM 736 C C . THR A 1 96 ? 14.257 -8.149 -4.265 1.00 66.88 96 THR A C 1
ATOM 738 O O . THR A 1 96 ? 14.978 -8.493 -3.325 1.00 66.88 96 THR A O 1
ATOM 741 N N . LEU A 1 97 ? 13.046 -8.661 -4.499 1.00 63.53 97 LEU A N 1
ATOM 742 C CA . LEU A 1 97 ? 12.485 -9.760 -3.720 1.00 63.53 97 LEU A CA 1
ATOM 743 C C . LEU A 1 97 ? 13.391 -10.997 -3.852 1.00 63.53 97 LEU A C 1
ATOM 745 O O . LEU A 1 97 ? 13.923 -11.248 -4.941 1.00 63.53 97 LEU A O 1
ATOM 749 N N . PRO A 1 98 ? 13.602 -11.763 -2.766 1.00 70.19 98 PRO A N 1
ATOM 750 C CA . PRO A 1 98 ? 14.314 -13.028 -2.860 1.00 70.19 98 PRO A CA 1
ATOM 751 C C . PRO A 1 98 ? 13.567 -13.964 -3.824 1.00 70.19 98 PRO A C 1
ATOM 753 O O . PRO A 1 98 ? 12.334 -13.930 -3.871 1.00 70.19 98 PRO A O 1
ATOM 756 N N . PRO A 1 99 ? 14.286 -14.796 -4.601 1.00 65.56 99 PRO A N 1
ATOM 757 C CA . PRO A 1 99 ? 13.636 -15.801 -5.429 1.00 65.56 99 PRO A CA 1
ATOM 758 C C . PRO A 1 99 ? 12.774 -16.712 -4.542 1.00 65.56 99 PRO A C 1
ATOM 760 O O . PRO A 1 99 ? 13.161 -16.971 -3.393 1.00 65.56 99 PRO A O 1
ATOM 763 N N . PRO A 1 100 ? 11.620 -17.194 -5.041 1.00 62.56 100 PRO A N 1
ATOM 764 C CA . PRO A 1 100 ? 10.810 -18.138 -4.290 1.00 62.56 100 PRO A CA 1
ATOM 765 C C . PRO A 1 100 ? 11.668 -19.350 -3.889 1.00 62.56 100 PRO A C 1
ATOM 767 O O . PRO A 1 100 ? 12.585 -19.725 -4.633 1.00 62.56 100 PRO A O 1
ATOM 770 N N . PRO A 1 101 ? 11.419 -19.950 -2.711 1.00 74.38 101 PRO A N 1
ATOM 771 C CA . PRO A 1 101 ? 12.096 -21.181 -2.332 1.00 74.38 101 PRO A CA 1
ATOM 772 C C . PRO A 1 101 ? 11.894 -22.224 -3.433 1.00 74.38 101 PRO A C 1
ATOM 774 O O . PRO A 1 101 ? 10.814 -22.305 -4.018 1.00 74.38 101 PRO A O 1
ATOM 777 N N . ALA A 1 102 ? 12.952 -22.988 -3.726 1.00 75.44 102 ALA A N 1
ATOM 778 C CA . ALA A 1 102 ? 12.893 -24.074 -4.696 1.00 75.44 102 ALA A CA 1
ATOM 779 C C . ALA A 1 102 ? 11.681 -24.960 -4.390 1.00 75.44 102 ALA A C 1
ATOM 781 O O . ALA A 1 102 ? 11.468 -25.309 -3.224 1.00 75.44 102 ALA A O 1
ATOM 782 N N . GLU A 1 103 ? 10.898 -25.278 -5.424 1.00 66.44 103 GLU A N 1
ATOM 783 C CA . GLU A 1 103 ? 9.762 -26.188 -5.318 1.00 66.44 103 GLU A CA 1
ATOM 784 C C . GLU A 1 103 ? 10.202 -27.422 -4.527 1.00 66.44 103 GLU A C 1
ATOM 786 O O . GLU A 1 103 ? 11.208 -28.066 -4.847 1.00 66.44 103 GLU A O 1
ATOM 791 N N . LEU A 1 104 ? 9.495 -27.698 -3.427 1.00 61.69 104 LEU A N 1
ATOM 792 C CA . LEU A 1 104 ? 9.683 -28.950 -2.712 1.00 61.69 104 LEU A CA 1
ATOM 793 C C . LEU A 1 104 ? 9.435 -30.077 -3.723 1.00 61.69 104 LEU A C 1
ATOM 795 O O . LEU A 1 104 ? 8.477 -29.969 -4.491 1.00 61.69 104 LEU A O 1
ATOM 799 N N . PRO A 1 105 ? 10.272 -31.130 -3.755 1.00 68.94 105 PRO A N 1
ATOM 800 C CA . PRO A 1 105 ? 10.027 -32.260 -4.638 1.00 68.94 105 PRO A CA 1
ATOM 801 C C . PRO A 1 105 ? 8.587 -32.742 -4.433 1.00 68.94 105 PRO A C 1
ATOM 803 O O . PRO A 1 105 ? 8.171 -32.966 -3.293 1.00 68.94 105 PRO A O 1
ATOM 806 N N . GLU A 1 106 ? 7.844 -32.882 -5.534 1.00 58.62 106 GLU A N 1
ATOM 807 C CA . GLU A 1 106 ? 6.420 -33.262 -5.564 1.00 58.62 106 GLU A CA 1
ATOM 808 C C . GLU A 1 106 ? 6.136 -34.608 -4.854 1.00 58.62 106 GLU A C 1
ATOM 810 O O . GLU A 1 106 ? 4.988 -34.939 -4.575 1.00 58.62 106 GLU A O 1
ATOM 815 N N . ASP A 1 107 ? 7.187 -35.345 -4.486 1.00 60.84 107 ASP A N 1
ATOM 816 C CA . ASP A 1 107 ? 7.159 -36.664 -3.853 1.00 60.84 107 ASP A CA 1
ATOM 817 C C . ASP A 1 107 ? 7.208 -36.657 -2.307 1.00 60.84 107 ASP A C 1
ATOM 819 O O . ASP A 1 107 ? 7.319 -37.719 -1.695 1.00 60.84 107 ASP A O 1
ATOM 823 N N . ALA A 1 108 ? 7.167 -35.499 -1.634 1.00 53.94 108 ALA A N 1
ATOM 824 C CA . ALA A 1 108 ? 7.386 -35.439 -0.178 1.00 53.94 108 ALA A CA 1
ATOM 825 C C . ALA A 1 108 ? 6.121 -35.460 0.704 1.00 53.94 108 ALA A C 1
ATOM 827 O O . ALA A 1 108 ? 6.257 -35.460 1.929 1.00 53.94 108 ALA A O 1
ATOM 828 N N . ILE A 1 109 ? 4.907 -35.484 0.140 1.00 51.25 109 ILE A N 1
ATOM 829 C CA . ILE A 1 109 ? 3.680 -35.599 0.946 1.00 51.25 109 ILE A CA 1
ATOM 830 C C . ILE A 1 109 ? 2.836 -36.777 0.462 1.00 51.25 109 ILE A C 1
ATOM 832 O O . ILE A 1 109 ? 2.011 -36.659 -0.441 1.00 51.25 109 ILE A O 1
ATOM 836 N N . ASP A 1 110 ? 3.040 -37.916 1.118 1.00 52.78 110 ASP A N 1
ATOM 837 C CA . ASP A 1 110 ? 2.098 -39.028 1.115 1.00 52.78 110 ASP A CA 1
ATOM 838 C C . ASP A 1 110 ? 0.842 -38.597 1.899 1.00 52.78 110 ASP A C 1
ATOM 840 O O . ASP A 1 110 ? 0.838 -38.524 3.128 1.00 52.78 110 ASP A O 1
ATOM 844 N N . TYR A 1 111 ? -0.210 -38.206 1.177 1.00 52.72 111 TYR A N 1
ATOM 845 C CA . TYR A 1 111 ? -1.500 -37.804 1.748 1.00 52.72 111 TYR A CA 1
ATOM 846 C C . TYR A 1 111 ? -2.396 -39.005 2.126 1.00 52.72 111 TYR A C 1
ATOM 848 O O . TYR A 1 111 ? -3.571 -38.793 2.439 1.00 52.72 111 TYR A O 1
ATOM 856 N N . ASP A 1 112 ? -1.904 -40.252 2.099 1.00 51.34 112 ASP A N 1
ATOM 857 C CA . ASP A 1 112 ? -2.766 -41.436 2.263 1.00 51.34 112 ASP A CA 1
ATOM 858 C C . ASP A 1 112 ? -2.978 -41.912 3.719 1.00 51.34 112 ASP A C 1
ATOM 860 O O . ASP A 1 112 ? -3.821 -42.771 3.977 1.00 51.34 112 ASP A O 1
ATOM 864 N N . GLU A 1 113 ? -2.341 -41.302 4.722 1.00 56.00 113 GLU A N 1
ATOM 865 C CA . GLU A 1 113 ? -2.625 -41.599 6.135 1.00 56.00 113 GLU A CA 1
ATOM 866 C C . GLU A 1 113 ? -3.200 -40.383 6.865 1.00 56.00 113 GLU A C 1
ATOM 868 O O . GLU A 1 113 ? -2.480 -39.597 7.462 1.00 56.00 113 GLU A O 1
ATOM 873 N N . VAL A 1 114 ? -4.523 -40.213 6.777 1.00 57.19 114 VAL A N 1
ATOM 874 C CA . VAL A 1 114 ? -5.486 -40.012 7.888 1.00 57.19 114 VAL A CA 1
ATOM 875 C C . VAL A 1 114 ? -6.817 -39.606 7.239 1.00 57.19 114 VAL A C 1
ATOM 877 O O . VAL A 1 114 ? -7.183 -38.434 7.153 1.00 57.19 114 VAL A O 1
ATOM 880 N N . ARG A 1 115 ? -7.590 -40.594 6.776 1.00 49.00 115 ARG A N 1
ATOM 881 C CA . ARG A 1 115 ? -9.045 -40.427 6.669 1.00 49.00 115 ARG A CA 1
ATOM 882 C C . ARG A 1 115 ? -9.628 -40.688 8.057 1.00 49.00 115 ARG A C 1
ATOM 884 O O . ARG A 1 115 ? -9.646 -41.848 8.459 1.00 49.00 115 ARG A O 1
ATOM 891 N N . PRO A 1 116 ? -10.126 -39.681 8.796 1.00 52.25 116 PRO A N 1
ATOM 892 C CA . PRO A 1 116 ? -10.984 -39.980 9.928 1.00 52.25 116 PRO A CA 1
ATOM 893 C C . PRO A 1 116 ? -12.248 -40.660 9.389 1.00 52.25 116 PRO A C 1
ATOM 895 O O . PRO A 1 116 ? -12.881 -40.182 8.440 1.00 52.25 116 PRO A O 1
ATOM 898 N N . ASP A 1 117 ? -12.567 -41.817 9.960 1.00 49.12 117 ASP A N 1
ATOM 899 C CA . ASP A 1 117 ? -13.716 -42.639 9.609 1.00 49.12 117 ASP A CA 1
ATOM 900 C C . ASP A 1 117 ? -14.993 -41.788 9.569 1.00 49.12 117 ASP A C 1
ATOM 902 O O . ASP A 1 117 ? -15.445 -41.214 10.560 1.00 49.12 117 ASP A O 1
ATOM 906 N N . ARG A 1 118 ? -15.614 -41.710 8.389 1.00 50.41 118 ARG A N 1
ATOM 907 C CA . ARG A 1 118 ? -16.782 -40.862 8.086 1.00 50.41 118 ARG A CA 1
ATOM 908 C C . ARG A 1 118 ? -18.073 -41.317 8.796 1.00 50.41 118 ARG A C 1
ATOM 910 O O . ARG A 1 118 ? -19.168 -40.934 8.385 1.00 50.41 118 ARG A O 1
ATOM 917 N N . LYS A 1 119 ? -17.971 -42.172 9.818 1.00 49.53 119 LYS A N 1
ATOM 918 C CA . LYS A 1 119 ? -19.098 -42.798 10.519 1.00 49.53 119 LYS A CA 1
ATOM 919 C C . LYS A 1 119 ? -19.460 -42.164 11.862 1.00 49.53 119 LYS A C 1
ATOM 921 O O . LYS A 1 119 ? -20.579 -42.400 12.299 1.00 49.53 119 LYS A O 1
ATOM 926 N N . GLU A 1 120 ? -18.616 -41.326 12.465 1.00 51.25 120 GLU A N 1
ATOM 927 C CA . GLU A 1 120 ? -18.908 -40.769 13.805 1.00 51.25 120 GLU A CA 1
ATOM 928 C C . GLU A 1 120 ? -19.476 -39.335 13.807 1.00 51.25 120 GLU A C 1
ATOM 930 O O . GLU A 1 120 ? -19.971 -38.862 14.824 1.00 51.25 120 GLU A O 1
ATOM 935 N N . LEU A 1 121 ? -19.519 -38.635 12.667 1.00 49.53 121 LEU A N 1
ATOM 936 C CA . LEU A 1 121 ? -19.947 -37.224 12.607 1.00 49.53 121 LEU A CA 1
ATOM 937 C C . LEU A 1 121 ? -21.467 -37.004 12.439 1.00 49.53 121 LEU A C 1
ATOM 939 O O . LEU A 1 121 ? -21.889 -35.982 11.897 1.00 49.53 121 LEU A O 1
ATOM 943 N N . ARG A 1 122 ? -22.308 -37.961 12.860 1.00 52.19 122 ARG A N 1
ATOM 944 C CA . ARG A 1 122 ? -23.777 -37.866 12.718 1.00 52.19 122 ARG A CA 1
ATOM 945 C C . ARG A 1 122 ? -24.567 -37.833 14.031 1.00 52.19 122 ARG A C 1
ATOM 947 O O . ARG A 1 122 ? -25.791 -37.821 13.965 1.00 52.19 122 ARG A O 1
ATOM 954 N N . GLU A 1 123 ? -23.909 -37.751 15.187 1.00 53.50 123 GLU A N 1
ATOM 955 C CA . GLU A 1 123 ? -24.576 -37.816 16.505 1.00 53.50 123 GLU A CA 1
ATOM 956 C C . GL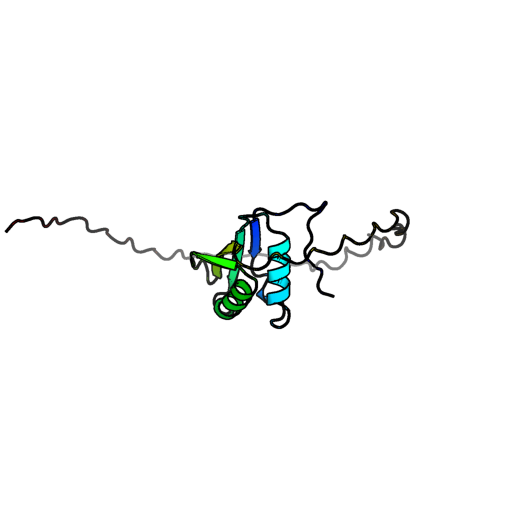U A 1 123 ? -24.598 -36.510 17.322 1.00 53.50 123 GLU A C 1
ATOM 958 O O . GLU A 1 123 ? -24.864 -36.536 18.518 1.00 53.50 123 GLU A O 1
ATOM 963 N N . LEU A 1 124 ? -24.399 -35.339 16.705 1.00 49.69 124 LEU A N 1
ATOM 964 C CA . LEU A 1 124 ? -24.507 -34.048 17.413 1.00 49.69 124 LEU A CA 1
ATOM 965 C C . LEU A 1 124 ? -25.425 -33.035 16.713 1.00 49.69 124 LEU A C 1
ATOM 967 O O . LEU A 1 124 ? -25.125 -31.845 16.645 1.00 49.69 124 LEU A O 1
ATOM 971 N N . ALA A 1 125 ? -26.571 -33.494 16.209 1.00 50.09 125 ALA A N 1
ATOM 972 C CA . ALA A 1 125 ? -27.687 -32.598 15.921 1.00 50.09 125 ALA A CA 1
ATOM 973 C C . ALA A 1 125 ? -28.610 -32.542 17.154 1.00 50.09 125 ALA A C 1
ATOM 975 O O . ALA A 1 125 ? -29.206 -33.570 17.484 1.00 50.09 125 ALA A O 1
ATOM 976 N N . PRO A 1 126 ? -28.771 -31.394 17.838 1.00 42.81 126 PRO A N 1
ATOM 977 C CA . PRO A 1 126 ? -29.926 -31.215 18.701 1.00 42.81 126 PRO A CA 1
ATOM 978 C C . PRO A 1 126 ? -31.185 -31.157 17.825 1.00 42.81 126 PRO A C 1
ATOM 980 O O . PRO A 1 126 ? -31.281 -30.363 16.888 1.00 42.81 126 PRO A O 1
ATOM 983 N N . ALA A 1 127 ? -32.118 -32.061 18.115 1.00 46.78 127 ALA A N 1
ATOM 984 C CA . ALA A 1 127 ? -33.502 -31.990 17.671 1.00 46.78 127 ALA A CA 1
ATOM 985 C C . ALA A 1 127 ? -34.289 -30.988 18.540 1.00 46.78 127 ALA A C 1
ATOM 987 O O . ALA A 1 127 ? -33.821 -30.614 19.613 1.00 46.78 127 ALA A O 1
ATOM 988 N N . ASP A 1 128 ? -35.491 -30.644 18.067 1.00 41.75 128 ASP A N 1
ATOM 989 C CA . ASP A 1 128 ? -36.473 -29.677 18.598 1.00 41.75 128 ASP A CA 1
ATOM 990 C C . ASP A 1 128 ? -36.177 -28.200 18.283 1.00 41.75 128 ASP A C 1
ATOM 992 O O . ASP A 1 128 ? -35.087 -27.699 18.517 1.00 41.75 128 ASP A O 1
ATOM 996 N N . GLY A 1 129 ? -37.095 -27.395 17.744 1.00 36.97 129 GLY A N 1
ATOM 997 C CA . GLY A 1 129 ? -38.523 -27.573 17.477 1.00 36.97 129 GLY A CA 1
ATOM 998 C C . GLY A 1 129 ? -39.188 -26.186 17.379 1.00 36.97 129 GLY A C 1
ATOM 999 O O . GLY A 1 129 ? -38.884 -25.328 18.195 1.00 36.97 129 GLY A O 1
ATOM 1000 N N . SER A 1 130 ? -40.041 -25.995 16.360 1.00 40.12 130 SER A N 1
ATOM 1001 C CA . SER A 1 130 ? -41.187 -25.055 16.217 1.00 40.12 130 SER A CA 1
ATOM 1002 C C . SER A 1 130 ? -41.062 -23.581 16.693 1.00 40.12 130 SER A C 1
ATOM 1004 O O . SER A 1 130 ? -40.799 -23.335 17.861 1.00 40.12 130 SER A O 1
ATOM 1006 N N . ASP A 1 131 ? -41.237 -22.539 15.866 1.00 38.69 131 ASP A N 1
ATOM 1007 C CA . ASP A 1 131 ? -42.464 -22.022 15.194 1.00 38.69 131 ASP A CA 1
ATOM 1008 C C . ASP A 1 131 ? -42.910 -20.666 15.824 1.00 38.69 131 ASP A C 1
ATOM 1010 O O . ASP A 1 131 ? -42.547 -20.377 16.962 1.00 38.69 131 ASP A O 1
ATOM 1014 N N . ALA A 1 132 ? -43.703 -19.878 15.077 1.00 37.50 132 ALA A N 1
ATOM 1015 C CA . ALA A 1 132 ? -44.355 -18.574 15.358 1.00 37.50 132 ALA A CA 1
ATOM 1016 C C . ALA A 1 132 ? -43.528 -17.278 15.085 1.00 37.50 132 ALA A C 1
ATOM 1018 O O . ALA A 1 132 ? -42.492 -17.056 15.700 1.00 37.50 132 ALA A O 1
ATOM 1019 N N . VAL A 1 133 ? -43.832 -16.452 14.057 1.00 39.53 133 VAL A N 1
ATOM 1020 C CA . VAL A 1 133 ? -44.948 -15.460 13.898 1.00 39.53 133 VAL A CA 1
ATOM 1021 C C . VAL A 1 133 ? -44.722 -14.236 14.814 1.00 39.53 133 VAL A C 1
ATOM 1023 O O . VAL A 1 133 ? -44.607 -14.408 16.014 1.00 39.53 133 VAL A O 1
ATOM 1026 N N . GLU A 1 134 ? -44.437 -13.013 14.336 1.00 33.84 134 GLU A N 1
ATOM 1027 C CA . GLU A 1 134 ? -45.336 -11.907 13.908 1.00 33.84 134 GLU A CA 1
ATOM 1028 C C . GLU A 1 134 ? -44.401 -10.680 13.658 1.00 33.84 134 GLU A C 1
ATOM 1030 O O . GLU A 1 134 ? -43.422 -10.515 14.373 1.00 33.84 134 GLU A O 1
ATOM 1035 N N . GLY A 1 135 ? -44.497 -9.852 12.611 1.00 32.81 135 GLY A N 1
ATOM 1036 C CA . GLY A 1 135 ? -45.466 -8.757 12.479 1.00 32.81 135 GLY A CA 1
ATOM 1037 C C . GLY A 1 135 ? -44.901 -7.371 12.894 1.00 32.81 135 GLY A C 1
ATOM 1038 O O . GLY A 1 135 ? -44.720 -7.129 14.078 1.00 32.81 135 GLY A O 1
ATOM 1039 N N . ARG A 1 136 ? -44.777 -6.437 11.920 1.00 35.22 136 ARG A N 1
ATOM 1040 C CA . ARG A 1 136 ? -44.586 -4.950 12.028 1.00 35.22 136 ARG A CA 1
ATOM 1041 C C . ARG A 1 136 ? -43.205 -4.429 12.503 1.00 35.22 136 ARG A C 1
ATOM 1043 O O . ARG A 1 136 ? -42.582 -5.027 13.354 1.00 35.22 136 ARG A O 1
ATOM 1050 N N . ALA A 1 137 ? -42.656 -3.300 12.034 1.00 39.38 137 ALA A N 1
ATOM 1051 C CA . ALA A 1 137 ? -43.183 -2.165 11.273 1.00 39.38 137 ALA A CA 1
ATOM 1052 C C . ALA A 1 137 ? -42.088 -1.538 10.379 1.00 39.38 137 ALA A C 1
ATOM 1054 O O . ALA A 1 137 ? -40.980 -1.270 10.833 1.00 39.38 137 ALA A O 1
ATOM 1055 N N . THR A 1 138 ? -42.419 -1.245 9.121 1.00 42.59 138 THR A N 1
ATOM 1056 C CA . THR A 1 138 ? -41.688 -0.289 8.278 1.00 42.59 138 THR A CA 1
ATOM 1057 C C . THR A 1 138 ? -42.101 1.124 8.680 1.00 42.59 138 THR A C 1
ATOM 1059 O O . THR A 1 138 ? -43.212 1.556 8.359 1.00 42.59 138 THR A O 1
ATOM 1062 N N . GLU A 1 139 ? -41.238 1.828 9.409 1.00 42.75 139 GLU A N 1
ATOM 1063 C CA . GLU A 1 139 ? -41.431 3.246 9.696 1.00 42.75 139 GLU A CA 1
ATOM 1064 C C . GLU A 1 139 ? -40.990 4.101 8.498 1.00 42.75 139 GLU A C 1
ATOM 1066 O O . GLU A 1 139 ? -40.036 3.794 7.782 1.00 42.75 139 GLU A O 1
ATOM 1071 N N . ARG A 1 140 ? -41.796 5.130 8.243 1.00 39.31 140 ARG A N 1
ATOM 1072 C CA . ARG A 1 140 ? -41.817 6.003 7.069 1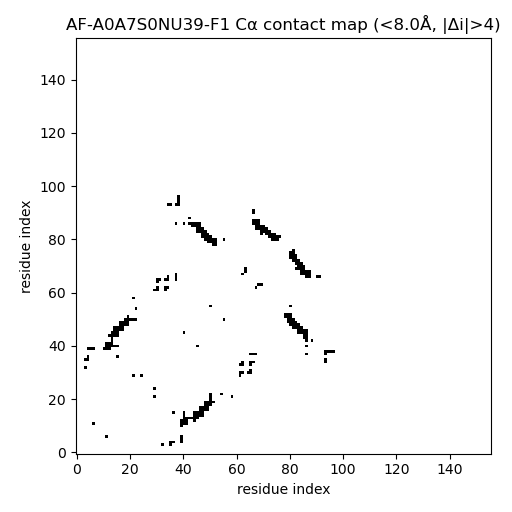.00 39.31 140 ARG A CA 1
ATOM 1073 C C . ARG A 1 140 ? -40.514 6.780 6.885 1.00 39.31 140 ARG A C 1
ATOM 1075 O O . ARG A 1 140 ? -40.055 7.452 7.799 1.00 39.31 140 ARG A O 1
ATOM 1082 N N . VAL A 1 141 ? -40.041 6.823 5.643 1.00 46.66 141 VAL A N 1
ATOM 1083 C CA . VAL A 1 141 ? -39.161 7.886 5.142 1.00 46.66 141 VAL A CA 1
ATOM 1084 C C . VAL A 1 141 ? -40.024 9.137 4.913 1.00 46.66 141 VAL A C 1
ATOM 1086 O O . VAL A 1 141 ? -40.982 9.049 4.140 1.00 46.66 141 VAL A O 1
ATOM 1089 N N . PRO A 1 142 ? -39.755 10.291 5.549 1.00 40.91 142 PRO A N 1
ATOM 1090 C CA . PRO A 1 142 ? -40.353 11.545 5.118 1.00 40.91 142 PRO A CA 1
ATOM 1091 C C . PRO A 1 142 ? -39.687 12.001 3.813 1.00 40.91 142 PRO A C 1
ATOM 1093 O O . PRO A 1 142 ? -38.470 12.168 3.735 1.00 40.91 142 PRO A O 1
ATOM 1096 N N . SER A 1 143 ? -40.505 12.163 2.776 1.00 46.81 143 SER A N 1
ATOM 1097 C CA . SER A 1 143 ? -40.140 12.777 1.502 1.00 46.81 143 SER A CA 1
ATOM 1098 C C . SER A 1 143 ? -39.695 14.222 1.739 1.00 46.81 143 SER A C 1
ATOM 1100 O O . SER A 1 143 ? -40.467 15.014 2.272 1.00 46.81 143 SER A O 1
ATOM 1102 N N . GLN A 1 144 ? -38.465 14.569 1.357 1.00 42.31 144 GLN A N 1
ATOM 1103 C CA . GLN A 1 144 ? -38.063 15.969 1.239 1.00 42.31 144 GLN A CA 1
ATOM 1104 C C . GLN A 1 144 ? -38.600 16.525 -0.079 1.00 42.31 144 GLN A C 1
ATOM 1106 O O . GLN A 1 144 ? -38.244 16.052 -1.159 1.00 42.31 144 GLN A O 1
ATOM 1111 N N . GLU A 1 145 ? -39.479 17.516 0.041 1.00 40.88 145 GLU A N 1
ATOM 1112 C CA . GLU A 1 145 ? -39.867 18.420 -1.034 1.00 40.88 145 GLU A CA 1
ATOM 1113 C C . GLU A 1 145 ? -38.622 19.176 -1.520 1.00 40.88 145 GLU A C 1
ATOM 1115 O O . GLU A 1 145 ? -37.930 19.838 -0.748 1.00 40.88 145 GLU A O 1
ATOM 1120 N N . VAL A 1 146 ? -38.309 19.033 -2.806 1.00 45.62 146 VAL A N 1
ATOM 1121 C CA . VAL A 1 146 ? -37.351 19.883 -3.515 1.00 45.62 146 VAL A CA 1
ATOM 1122 C C . VAL A 1 146 ? -38.110 21.106 -4.005 1.00 45.62 146 VAL A C 1
ATOM 1124 O O . VAL A 1 146 ? -38.771 21.064 -5.043 1.00 45.62 146 VAL A O 1
ATOM 1127 N N . GLU A 1 147 ? -38.027 22.191 -3.243 1.00 41.88 147 GLU A N 1
ATOM 1128 C CA . GLU A 1 147 ? -38.436 23.511 -3.710 1.00 41.88 147 GLU A CA 1
ATOM 1129 C C . GLU A 1 147 ? -37.417 23.974 -4.761 1.00 41.88 147 GLU A C 1
ATOM 1131 O O . GLU A 1 147 ? -36.212 24.061 -4.508 1.00 41.88 147 GLU A O 1
ATOM 1136 N N . SER A 1 148 ? -37.903 24.157 -5.986 1.00 47.91 148 SER A N 1
ATOM 1137 C CA . SER A 1 148 ? -37.137 24.659 -7.120 1.00 47.91 148 SER A CA 1
ATOM 1138 C C . SER A 1 148 ? -37.403 26.148 -7.311 1.00 47.91 148 SER A C 1
ATOM 1140 O O . SER A 1 148 ? -38.554 26.563 -7.248 1.00 47.91 148 SER A O 1
ATOM 1142 N N . ALA A 1 149 ? -36.336 26.842 -7.711 1.00 43.84 149 ALA A N 1
ATOM 1143 C CA . ALA A 1 149 ? -36.288 28.107 -8.448 1.00 43.84 149 ALA A CA 1
ATOM 1144 C C . ALA A 1 149 ? -36.584 29.417 -7.696 1.00 43.84 149 ALA A C 1
ATOM 1146 O O . ALA A 1 149 ? -37.679 29.635 -7.208 1.00 43.84 149 ALA A O 1
ATOM 1147 N N . GLU A 1 150 ? -35.590 30.308 -7.721 1.00 46.97 150 GLU A N 1
ATOM 1148 C CA . GLU A 1 150 ? -35.640 31.675 -8.283 1.00 46.97 150 GLU A CA 1
ATOM 1149 C C . GLU A 1 150 ? -34.166 32.129 -8.362 1.00 46.97 150 GLU A C 1
ATOM 1151 O O . GLU A 1 150 ? -33.443 32.136 -7.370 1.00 46.97 150 GLU A O 1
ATOM 1156 N N . GLU A 1 151 ? -33.528 32.131 -9.532 1.00 51.00 151 GLU A N 1
ATOM 1157 C CA . GLU A 1 151 ? -33.595 33.176 -10.565 1.00 51.00 151 GLU A CA 1
ATOM 1158 C C . GLU A 1 151 ? -33.323 34.572 -9.982 1.00 51.00 151 GLU A C 1
ATOM 1160 O O . GLU A 1 151 ? -34.147 35.171 -9.305 1.00 51.00 151 GLU A O 1
ATOM 1165 N N . GLY A 1 152 ? -32.110 35.067 -10.223 1.00 42.22 152 GLY A N 1
ATOM 1166 C CA . GLY A 1 152 ? -31.649 36.371 -9.762 1.00 42.22 152 GLY A CA 1
ATOM 1167 C C . GLY A 1 152 ? -30.504 36.843 -10.641 1.00 42.22 152 GLY A C 1
ATOM 1168 O O . GLY A 1 152 ? -29.347 36.833 -10.227 1.00 42.22 152 GLY A O 1
ATOM 1169 N N . GLY A 1 153 ? -30.831 37.181 -11.885 1.00 46.19 153 GLY A N 1
ATOM 1170 C CA . GLY A 1 153 ? -30.038 38.104 -12.683 1.00 46.19 153 GLY A CA 1
ATOM 1171 C C . GLY A 1 153 ? -30.711 39.472 -12.653 1.00 46.19 153 GLY A C 1
ATOM 1172 O O . GLY A 1 153 ? -31.894 39.545 -12.945 1.00 46.19 153 GLY A O 1
ATOM 1173 N N . GLU A 1 154 ? -29.965 40.517 -12.300 1.00 56.53 154 GLU A N 1
ATOM 1174 C CA . GLU A 1 154 ? -30.095 41.885 -12.834 1.00 56.53 154 GLU A CA 1
ATOM 1175 C C . GLU A 1 154 ? -28.846 42.655 -12.355 1.00 56.53 154 GLU A C 1
ATOM 1177 O O . GLU A 1 154 ? -28.542 42.677 -11.165 1.00 56.53 154 GLU A O 1
ATOM 1182 N N . ASP A 1 155 ? -27.890 42.947 -13.235 1.00 47.22 155 ASP A N 1
ATOM 1183 C CA . ASP A 1 155 ? -27.763 44.216 -13.971 1.00 47.22 155 ASP A CA 1
ATOM 1184 C C . ASP A 1 155 ? -27.714 45.449 -13.045 1.00 47.22 155 ASP A C 1
ATOM 1186 O O . ASP A 1 155 ? -28.734 45.934 -12.561 1.00 47.22 155 ASP A O 1
ATOM 1190 N N . THR A 1 156 ? -26.499 45.945 -12.775 1.00 50.56 156 THR A N 1
ATOM 1191 C CA . THR A 1 156 ? -26.120 47.376 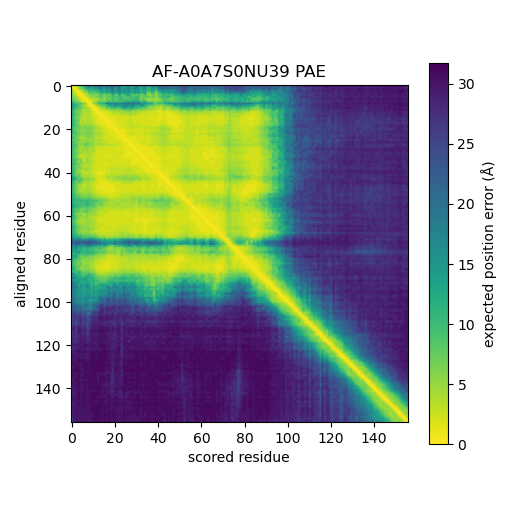-12.735 1.00 50.56 156 THR A CA 1
ATOM 1192 C C . THR A 1 156 ? -24.611 47.544 -12.579 1.00 50.56 156 THR A C 1
ATOM 1194 O O . THR A 1 156 ? -23.985 46.761 -11.829 1.00 50.56 156 THR A O 1
#

InterPro domains:
  IPR029063 S-adenosyl-L-methionine-dependent methyltransferase superfamily [G3DSA:3.40.50.150] (3-91)
  IPR029063 S-adenosyl-L-methionine-dependent methyltransferase superfamily [SSF53335] (5-73)